Protein AF-A0A933ECU5-F1 (afdb_monomer_lite)

Secondary structure (DSSP, 8-state):
-EEETTTTEEHHHHHHHHHHHSS-HHHHHHHHHHHTT---HHHHSTTSS-THHHHHHHHHHHHHHT-

Foldseek 3Di:
DDLAQLPRDDLVQLLVQCVVPVPRPVLVVLVVCVVVVSGDCLPRPPVSDRSSVVSVVSSVVSVVVVD

pLDDT: mean 93.32, std 9.02, range [54.12, 98.56]

Sequence (67 aa):
MLVCYCFGFTARDIIEDSQQHGESWIFGEITAKVKAGLCACEIKNPSGRCCLGDVQKTMRKARLACR

Radius of gyration: 11.5 Å; chains: 1; bounding box: 23×21×32 Å

Structure (mmCIF, N/CA/C/O backbone):
data_AF-A0A933ECU5-F1
#
_entry.id   AF-A0A933ECU5-F1
#
loop_
_atom_site.group_PDB
_atom_site.id
_atom_site.type_symbol
_atom_site.label_atom_id
_atom_site.label_alt_id
_atom_site.label_comp_id
_atom_site.label_asym_id
_atom_site.label_entity_id
_atom_site.label_seq_id
_atom_site.pdbx_PDB_ins_code
_atom_site.Cartn_x
_atom_site.Cartn_y
_atom_site.Cartn_z
_atom_site.occupancy
_atom_site.B_iso_or_equiv
_atom_site.auth_seq_id
_atom_site.auth_comp_id
_atom_site.auth_asym_id
_atom_site.auth_atom_id
_atom_site.pdbx_PDB_model_num
ATOM 1 N N . MET A 1 1 ? -9.298 9.850 -1.846 1.00 85.25 1 MET A N 1
ATOM 2 C CA . MET A 1 1 ? -7.909 10.033 -2.333 1.00 85.25 1 MET A CA 1
ATOM 3 C C . MET A 1 1 ? -7.247 8.671 -2.454 1.00 85.25 1 MET A C 1
ATOM 5 O O . MET A 1 1 ? -7.407 7.874 -1.533 1.00 85.25 1 MET A O 1
ATOM 9 N N . LEU A 1 2 ? -6.552 8.401 -3.564 1.00 96.62 2 LEU A N 1
ATOM 10 C CA . LEU A 1 2 ? -5.810 7.151 -3.755 1.00 96.62 2 LEU A CA 1
ATOM 11 C C . LEU A 1 2 ? -4.620 7.065 -2.798 1.00 96.62 2 LEU A C 1
ATOM 13 O O . LEU A 1 2 ? -3.908 8.045 -2.586 1.00 96.62 2 LEU A O 1
ATOM 17 N N . VAL A 1 3 ? -4.419 5.874 -2.241 1.00 97.62 3 VAL A N 1
ATOM 18 C CA . VAL A 1 3 ? -3.258 5.533 -1.409 1.00 97.62 3 VAL A CA 1
ATOM 19 C C . VAL A 1 3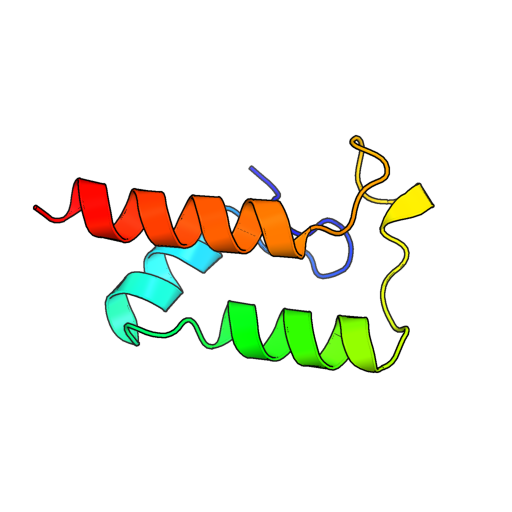 ? -2.426 4.462 -2.111 1.00 97.62 3 VAL A C 1
ATOM 21 O O . VAL A 1 3 ? -1.205 4.583 -2.189 1.00 97.62 3 VAL A O 1
ATOM 24 N N . CYS A 1 4 ? -3.074 3.454 -2.703 1.00 98.31 4 CYS A N 1
ATOM 25 C CA . CYS A 1 4 ? -2.420 2.477 -3.565 1.00 98.31 4 CYS A CA 1
ATOM 26 C C . CYS A 1 4 ? -2.738 2.756 -5.039 1.00 98.31 4 CYS A C 1
ATOM 28 O O . CYS A 1 4 ? -3.770 2.345 -5.562 1.00 98.31 4 CYS A O 1
ATOM 30 N N . TYR A 1 5 ? -1.809 3.402 -5.739 1.00 98.25 5 TYR A N 1
ATOM 31 C CA . TYR A 1 5 ? -1.953 3.714 -7.166 1.00 98.25 5 TYR A CA 1
ATOM 32 C C . TYR A 1 5 ? -1.836 2.484 -8.079 1.00 98.25 5 TYR A C 1
ATOM 34 O O . TYR A 1 5 ? -2.290 2.510 -9.218 1.00 98.25 5 TYR A O 1
ATOM 42 N N . CYS A 1 6 ? -1.229 1.393 -7.600 1.00 98.44 6 CYS A N 1
ATOM 43 C CA . CYS A 1 6 ? -1.087 0.173 -8.395 1.00 98.44 6 CYS A CA 1
ATOM 44 C C . CYS A 1 6 ? -2.385 -0.633 -8.475 1.00 98.44 6 CYS A C 1
ATOM 46 O O . CYS A 1 6 ? -2.663 -1.206 -9.525 1.00 98.44 6 CYS A O 1
ATOM 48 N N . PHE A 1 7 ? -3.155 -0.669 -7.383 1.00 98.31 7 PHE A N 1
ATOM 49 C CA . PHE A 1 7 ? -4.325 -1.542 -7.237 1.00 98.31 7 PHE A CA 1
ATOM 50 C C . PHE A 1 7 ? -5.632 -0.777 -6.988 1.00 98.31 7 PHE A C 1
ATOM 52 O O . PHE A 1 7 ? -6.667 -1.396 -6.793 1.00 98.31 7 PHE A O 1
ATOM 59 N N . GLY A 1 8 ? -5.599 0.558 -7.015 1.00 98.12 8 GLY A N 1
ATOM 60 C CA . GLY A 1 8 ? -6.801 1.393 -6.979 1.00 98.12 8 GLY A CA 1
ATOM 61 C C . GLY A 1 8 ? -7.390 1.640 -5.590 1.00 98.12 8 GLY A C 1
ATOM 62 O O . GLY A 1 8 ? -8.447 2.254 -5.503 1.00 98.12 8 GLY A O 1
ATOM 63 N N . PHE A 1 9 ? -6.722 1.227 -4.508 1.00 98.31 9 PHE A N 1
ATOM 64 C CA . PHE A 1 9 ? -7.250 1.430 -3.157 1.00 98.31 9 PHE A CA 1
ATOM 65 C C . PHE A 1 9 ? -7.127 2.880 -2.691 1.00 98.31 9 PHE A C 1
ATOM 67 O O . PHE A 1 9 ? -6.052 3.503 -2.720 1.00 98.31 9 PHE A O 1
ATOM 74 N N . THR A 1 10 ? -8.243 3.406 -2.207 1.00 98.25 10 THR A N 1
ATOM 75 C CA . THR A 1 10 ? -8.365 4.728 -1.611 1.00 98.25 10 THR A CA 1
ATOM 76 C C . THR A 1 10 ? -8.162 4.687 -0.099 1.00 98.25 10 THR A C 1
ATOM 78 O O . THR A 1 10 ? -8.219 3.642 0.545 1.00 98.25 10 THR A O 1
ATOM 81 N N . ALA A 1 11 ? -7.948 5.862 0.495 1.00 96.56 11 ALA A N 1
ATOM 82 C CA . ALA A 1 11 ? -7.904 5.995 1.947 1.00 96.56 11 ALA A CA 1
ATOM 83 C C . ALA A 1 11 ? -9.210 5.536 2.615 1.00 96.56 11 ALA A C 1
ATOM 85 O O . ALA A 1 11 ? -9.158 4.993 3.712 1.00 96.56 11 ALA A O 1
ATOM 86 N N . ARG A 1 12 ? -10.359 5.746 1.954 1.00 96.62 12 ARG A N 1
ATOM 87 C CA . ARG A 1 12 ? -11.672 5.343 2.463 1.00 96.62 12 ARG A CA 1
ATOM 88 C C . ARG A 1 12 ? -11.770 3.824 2.555 1.00 96.62 12 ARG A C 1
ATOM 90 O O . ARG A 1 12 ? -12.067 3.335 3.635 1.00 96.62 12 ARG A O 1
ATOM 97 N N . ASP A 1 13 ? -11.414 3.120 1.480 1.00 97.19 13 ASP A N 1
ATOM 98 C CA . ASP A 1 13 ? -11.433 1.651 1.444 1.00 97.19 13 ASP A CA 1
ATOM 99 C C . ASP A 1 13 ? -10.583 1.075 2.584 1.00 97.19 13 ASP A C 1
ATOM 101 O O . ASP A 1 13 ? -11.035 0.226 3.341 1.00 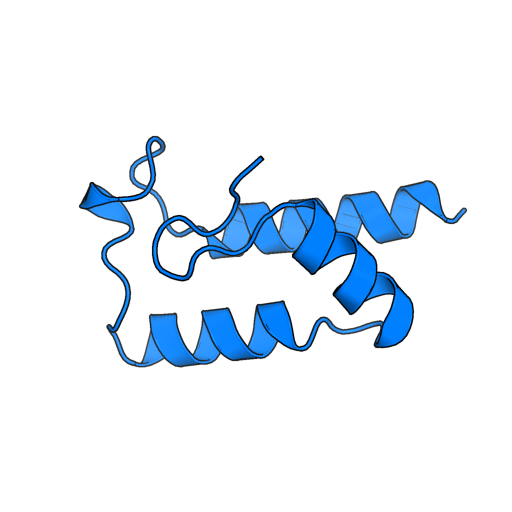97.19 13 ASP A O 1
ATOM 105 N N . ILE A 1 14 ? -9.370 1.612 2.771 1.00 95.88 14 ILE A N 1
ATOM 106 C CA . ILE A 1 14 ? -8.439 1.173 3.823 1.00 95.88 14 ILE A CA 1
ATOM 107 C C . ILE A 1 14 ? -8.988 1.457 5.230 1.00 95.88 14 ILE A C 1
ATOM 109 O O . ILE A 1 14 ? -8.787 0.652 6.139 1.00 95.88 14 ILE A O 1
ATOM 113 N N . ILE A 1 15 ? -9.634 2.608 5.442 1.00 94.62 15 ILE A N 1
ATOM 114 C CA . ILE A 1 15 ? -10.226 2.965 6.740 1.00 94.62 15 ILE A CA 1
ATOM 115 C C . ILE A 1 15 ? -11.396 2.031 7.060 1.00 94.62 15 ILE A C 1
ATOM 117 O O . ILE A 1 15 ? -11.412 1.454 8.146 1.00 94.62 15 ILE A O 1
ATOM 121 N N . GLU A 1 16 ? -12.339 1.872 6.129 1.00 94.75 16 GLU A N 1
ATOM 122 C CA . GLU A 1 16 ? -13.544 1.056 6.316 1.00 94.75 16 GLU A CA 1
ATOM 123 C C . GLU A 1 16 ? -13.180 -0.419 6.553 1.00 94.75 16 GLU A C 1
ATOM 125 O O . GLU A 1 16 ? -13.648 -1.023 7.518 1.00 94.75 16 GLU A O 1
ATOM 130 N N . ASP A 1 17 ? -12.267 -0.972 5.751 1.00 95.25 17 ASP A N 1
ATOM 131 C CA . ASP A 1 17 ? -11.756 -2.339 5.904 1.00 95.25 17 ASP A CA 1
ATOM 132 C C . ASP A 1 17 ? -11.009 -2.532 7.237 1.00 95.25 17 ASP A C 1
ATOM 134 O O . ASP A 1 17 ? -11.233 -3.500 7.969 1.00 95.25 17 ASP A O 1
ATOM 138 N N . SER A 1 18 ? -10.166 -1.568 7.629 1.00 92.62 18 SER A N 1
ATOM 139 C CA . SER A 1 18 ? -9.446 -1.637 8.904 1.00 92.62 18 SER A CA 1
ATOM 140 C C . SER A 1 18 ? -10.367 -1.544 10.123 1.00 92.62 18 SER A C 1
ATOM 142 O O . SER A 1 18 ? -10.008 -2.086 11.169 1.00 92.62 18 SER A O 1
ATOM 144 N N . GLN A 1 19 ? -11.496 -0.839 10.032 1.00 91.25 19 GLN A N 1
ATOM 145 C CA . GLN A 1 19 ? -12.473 -0.736 11.120 1.00 91.25 19 GLN A CA 1
ATOM 146 C C . GLN A 1 19 ? -13.278 -2.028 11.285 1.00 91.25 19 GLN A C 1
ATOM 148 O O . GLN A 1 19 ? -13.575 -2.410 12.413 1.00 91.25 19 GLN A O 1
ATOM 153 N N . GLN A 1 20 ? -13.589 -2.714 10.184 1.00 90.12 20 GLN A N 1
ATOM 154 C CA . GLN A 1 20 ? -14.351 -3.965 10.208 1.00 90.12 20 GLN A CA 1
ATOM 155 C C . GLN A 1 20 ? -13.518 -5.156 10.694 1.00 90.12 20 GLN A C 1
ATOM 157 O O . GLN A 1 20 ? -14.023 -5.997 11.436 1.00 90.12 20 GLN A O 1
ATOM 162 N N . HIS A 1 21 ? -12.242 -5.224 10.305 1.00 83.56 21 HIS A N 1
ATOM 163 C CA . HIS A 1 21 ? -11.417 -6.422 10.507 1.00 83.56 21 HIS A CA 1
ATOM 164 C C . HIS A 1 21 ? -10.266 -6.241 11.509 1.00 83.56 21 HIS A C 1
ATOM 166 O O . HIS A 1 21 ? -9.619 -7.213 11.895 1.00 83.56 21 HIS A O 1
ATOM 172 N N . GLY A 1 22 ? -9.993 -5.011 11.961 1.00 75.94 22 GLY A N 1
ATOM 173 C CA . GLY A 1 22 ? -8.879 -4.685 12.857 1.00 75.94 22 GLY A CA 1
ATOM 174 C C . GLY A 1 22 ? -7.518 -4.714 12.151 1.00 75.94 22 GLY A C 1
ATOM 175 O O . GLY A 1 22 ? -6.842 -3.681 12.064 1.00 75.94 22 GLY A O 1
ATOM 176 N N . GLU A 1 23 ? -7.110 -5.878 11.638 1.00 76.00 23 GLU A N 1
ATOM 177 C CA . GLU A 1 23 ? -6.040 -6.022 10.646 1.00 76.00 23 GLU A CA 1
ATOM 178 C C . GLU A 1 23 ? -6.668 -6.018 9.244 1.00 76.00 23 GLU A C 1
ATOM 180 O O . GLU A 1 23 ? -7.461 -6.887 8.899 1.00 76.00 23 GLU A O 1
ATOM 185 N N . SER A 1 24 ? -6.362 -4.978 8.466 1.00 88.69 24 SER A N 1
ATOM 186 C CA . SER A 1 24 ? -6.965 -4.721 7.152 1.00 88.69 24 SER A CA 1
ATOM 187 C C . SER A 1 24 ? -6.676 -5.862 6.165 1.00 88.69 24 SER A C 1
ATOM 189 O O . SER A 1 24 ? -5.512 -6.171 5.892 1.00 88.69 24 SER A O 1
ATOM 191 N N . TRP A 1 25 ? -7.722 -6.453 5.583 1.00 95.38 25 TRP A N 1
ATOM 192 C CA . TRP A 1 25 ? -7.596 -7.435 4.504 1.00 95.38 25 TRP A CA 1
ATOM 193 C C . TRP A 1 25 ? -6.987 -6.801 3.254 1.00 95.38 25 TRP A C 1
ATOM 195 O O . TRP A 1 25 ? -6.120 -7.403 2.619 1.00 95.38 25 TRP A O 1
ATOM 205 N N . ILE A 1 26 ? -7.340 -5.543 2.967 1.00 96.94 26 ILE A N 1
ATOM 206 C CA . ILE A 1 26 ? -6.730 -4.751 1.891 1.00 96.94 26 ILE A CA 1
ATOM 207 C C . ILE A 1 26 ? -5.215 -4.627 2.102 1.00 96.94 26 ILE A C 1
ATOM 209 O O . ILE A 1 26 ? -4.437 -4.789 1.160 1.00 96.94 26 ILE A O 1
ATOM 213 N N . PHE A 1 27 ? -4.754 -4.379 3.332 1.00 96.75 27 PHE A N 1
ATOM 214 C CA . PHE A 1 27 ? -3.321 -4.335 3.630 1.00 96.75 27 PHE A CA 1
ATOM 215 C C . PHE A 1 27 ? -2.629 -5.676 3.337 1.00 96.75 27 PHE A C 1
ATOM 217 O O . PHE A 1 27 ? -1.537 -5.687 2.756 1.00 96.75 27 PHE A O 1
ATOM 224 N N . GLY A 1 28 ? -3.270 -6.795 3.684 1.00 97.19 28 GLY A N 1
ATOM 225 C CA . GLY A 1 28 ? -2.791 -8.139 3.354 1.00 97.19 28 GLY A CA 1
ATOM 226 C C . GLY A 1 28 ? -2.691 -8.371 1.844 1.00 97.19 28 GLY A C 1
ATOM 227 O O . GLY A 1 28 ? -1.643 -8.796 1.350 1.00 97.19 28 GLY A O 1
ATOM 228 N N . GLU A 1 29 ? -3.735 -8.012 1.098 1.00 97.88 29 GLU A N 1
ATOM 229 C CA . GLU A 1 29 ? -3.782 -8.142 -0.360 1.00 97.88 29 GLU A CA 1
ATOM 230 C C . GLU A 1 29 ? -2.687 -7.314 -1.050 1.00 97.88 29 GLU A C 1
ATOM 232 O O . GLU A 1 29 ? -1.934 -7.837 -1.880 1.00 97.88 29 GLU A O 1
ATOM 237 N N . ILE A 1 30 ? -2.545 -6.034 -0.683 1.00 98.12 30 ILE A N 1
ATOM 238 C CA . ILE A 1 30 ? -1.497 -5.159 -1.229 1.00 98.12 30 ILE A CA 1
ATOM 239 C C . ILE A 1 30 ? -0.120 -5.747 -0.912 1.00 98.12 30 ILE A C 1
ATOM 241 O O . ILE A 1 30 ? 0.737 -5.807 -1.793 1.00 98.12 30 ILE A O 1
ATOM 245 N N . THR A 1 31 ? 0.098 -6.214 0.322 1.00 98.25 31 THR A N 1
ATOM 246 C CA . THR A 1 31 ? 1.375 -6.812 0.738 1.00 98.25 31 THR A CA 1
ATOM 247 C C . THR A 1 31 ? 1.716 -8.042 -0.098 1.00 98.25 31 THR A C 1
ATOM 249 O O . THR A 1 31 ? 2.854 -8.169 -0.553 1.00 98.25 31 THR A O 1
ATOM 252 N N . ALA A 1 32 ? 0.748 -8.928 -0.343 1.00 98.56 32 ALA A N 1
ATOM 253 C CA . ALA A 1 32 ? 0.947 -10.116 -1.169 1.00 98.56 32 ALA A CA 1
ATOM 254 C C . ALA A 1 32 ? 1.313 -9.748 -2.615 1.00 98.56 32 ALA A C 1
ATOM 256 O O . ALA A 1 32 ? 2.303 -10.252 -3.147 1.00 98.56 32 ALA A O 1
ATOM 257 N N . LYS A 1 33 ? 0.582 -8.811 -3.231 1.00 98.56 33 LYS A N 1
ATOM 258 C CA . LYS A 1 33 ? 0.848 -8.364 -4.609 1.00 98.56 33 LYS A CA 1
ATOM 259 C C . LYS A 1 33 ? 2.186 -7.627 -4.748 1.00 98.56 33 LYS A C 1
ATOM 261 O O . LYS A 1 33 ? 2.878 -7.818 -5.745 1.00 98.56 33 LYS A O 1
ATOM 266 N N . VAL A 1 34 ? 2.584 -6.826 -3.754 1.00 98.31 34 VAL A N 1
ATOM 267 C CA . VAL A 1 34 ? 3.910 -6.179 -3.716 1.00 98.31 34 VAL A CA 1
ATOM 268 C C . VAL A 1 34 ? 5.021 -7.226 -3.601 1.00 98.31 34 VAL A C 1
ATOM 270 O O . VAL A 1 34 ? 5.973 -7.175 -4.373 1.00 98.31 34 VAL A O 1
ATOM 273 N N . LYS A 1 35 ? 4.891 -8.209 -2.698 1.00 98.44 35 LYS A N 1
ATOM 274 C CA . LYS A 1 35 ? 5.867 -9.309 -2.560 1.00 98.44 35 LYS A CA 1
ATOM 275 C C . LYS A 1 35 ? 5.984 -10.158 -3.828 1.00 98.44 35 LYS A C 1
ATOM 277 O O . LYS A 1 35 ? 7.067 -10.643 -4.127 1.00 98.44 35 LYS A O 1
ATOM 282 N N . ALA A 1 36 ? 4.892 -10.306 -4.574 1.00 98.44 36 ALA A N 1
ATOM 283 C CA . ALA A 1 36 ? 4.871 -10.984 -5.867 1.00 98.44 36 ALA A CA 1
ATOM 284 C C . ALA A 1 36 ? 5.439 -10.137 -7.028 1.00 98.44 36 ALA A C 1
ATOM 286 O O . ALA A 1 36 ? 5.414 -10.587 -8.169 1.00 98.44 36 ALA A O 1
ATOM 287 N N . GLY A 1 37 ? 5.919 -8.912 -6.775 1.00 98.12 37 GLY A N 1
ATOM 288 C CA . GLY A 1 37 ? 6.477 -8.037 -7.811 1.00 98.12 37 GLY A CA 1
ATOM 289 C C . GLY A 1 37 ? 5.435 -7.450 -8.770 1.00 98.12 37 GLY A C 1
ATOM 290 O O . GLY A 1 37 ? 5.787 -6.979 -9.845 1.00 98.12 37 GLY A O 1
ATOM 291 N N . LEU A 1 38 ? 4.150 -7.457 -8.401 1.00 98.44 38 LEU A N 1
ATOM 292 C CA . LEU A 1 38 ? 3.046 -7.008 -9.263 1.00 98.44 38 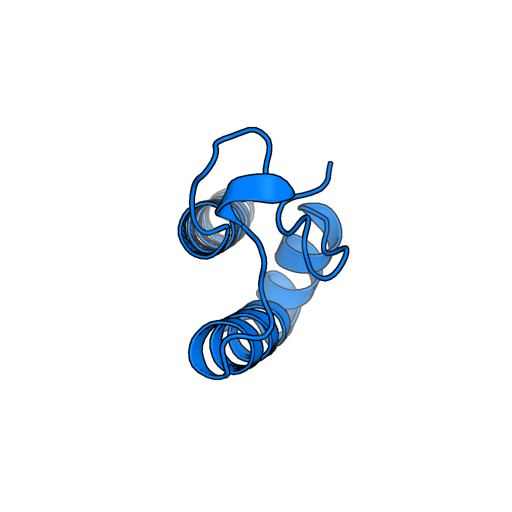LEU A CA 1
ATOM 293 C C . LEU A 1 38 ? 2.765 -5.500 -9.167 1.00 98.44 38 LEU A C 1
ATOM 295 O O . LEU A 1 38 ? 1.787 -5.005 -9.730 1.00 98.44 38 LEU A O 1
ATOM 299 N N . CYS A 1 39 ? 3.578 -4.755 -8.418 1.00 98.44 39 CYS A N 1
ATOM 300 C CA . CYS A 1 39 ? 3.458 -3.307 -8.306 1.00 98.44 39 CYS A CA 1
ATOM 301 C C . CYS A 1 39 ? 4.454 -2.584 -9.218 1.00 98.44 39 CYS A C 1
ATOM 303 O O . CYS A 1 39 ? 5.513 -3.105 -9.538 1.00 98.44 39 CYS A O 1
ATOM 305 N N . ALA A 1 40 ? 4.134 -1.339 -9.560 1.00 98.31 40 ALA A N 1
ATOM 306 C CA . ALA A 1 40 ? 5.024 -0.413 -10.257 1.00 98.31 40 ALA A CA 1
ATOM 307 C C . ALA A 1 40 ? 5.045 0.924 -9.502 1.00 98.31 40 ALA A C 1
ATOM 309 O O . ALA A 1 40 ? 4.660 1.960 -10.045 1.00 98.31 40 ALA A O 1
ATOM 310 N N . CYS A 1 41 ? 5.360 0.892 -8.203 1.00 98.06 41 CYS A N 1
ATOM 311 C CA . CYS A 1 41 ? 5.212 2.057 -7.324 1.00 98.06 41 CYS A CA 1
ATOM 312 C C . CYS A 1 41 ? 6.124 3.215 -7.742 1.00 98.06 41 CYS A C 1
ATOM 314 O O . CYS A 1 41 ? 5.708 4.364 -7.664 1.00 98.06 41 CYS A O 1
ATOM 316 N N . GLU A 1 42 ? 7.315 2.910 -8.241 1.00 97.62 42 GLU A N 1
ATOM 317 C CA . GLU A 1 42 ? 8.322 3.859 -8.718 1.00 97.62 42 GLU A CA 1
ATOM 318 C C . GLU A 1 42 ? 7.799 4.719 -9.880 1.00 97.62 42 GLU A C 1
ATOM 320 O O . GLU A 1 42 ? 8.261 5.838 -10.073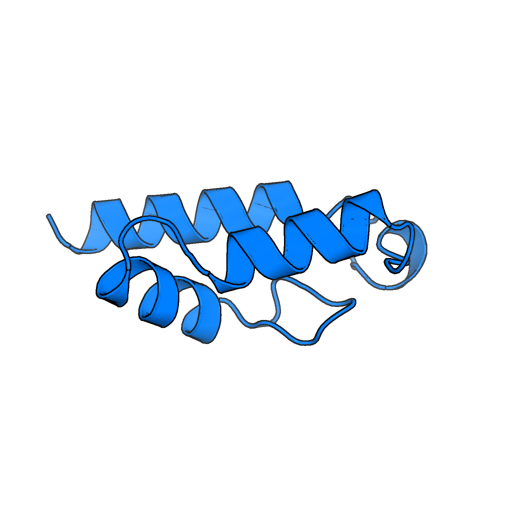 1.00 97.62 42 GLU A O 1
ATOM 325 N N . ILE A 1 43 ? 6.817 4.202 -10.631 1.00 98.00 43 ILE A N 1
ATOM 326 C CA . ILE A 1 43 ? 6.228 4.854 -11.807 1.00 98.00 43 ILE A CA 1
ATOM 327 C C . ILE A 1 43 ? 4.826 5.391 -11.494 1.00 98.00 43 ILE A C 1
ATOM 329 O O . ILE A 1 43 ? 4.487 6.516 -11.849 1.00 98.00 43 ILE A O 1
ATOM 333 N N . LYS A 1 44 ? 3.978 4.577 -10.851 1.00 97.56 44 LYS A N 1
ATOM 334 C CA . LYS A 1 44 ? 2.553 4.883 -10.642 1.00 97.56 44 LYS A CA 1
ATOM 335 C C . LYS A 1 44 ? 2.281 5.726 -9.402 1.00 97.56 44 LYS A C 1
ATOM 337 O O . LYS A 1 44 ? 1.284 6.441 -9.379 1.00 97.56 44 LYS A O 1
ATOM 342 N N . ASN A 1 45 ? 3.086 5.602 -8.345 1.00 97.44 45 ASN A N 1
ATOM 343 C CA . ASN A 1 45 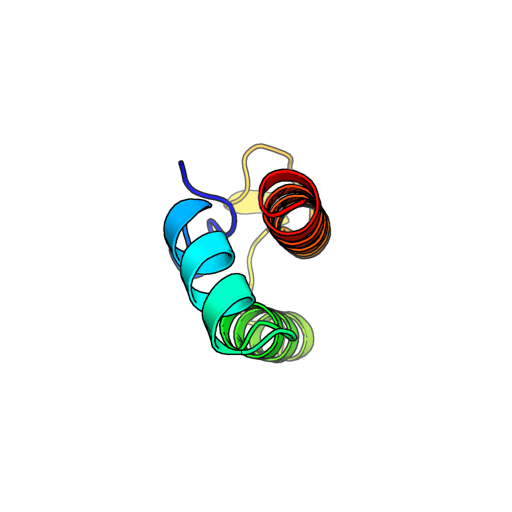? 2.889 6.394 -7.133 1.00 97.44 45 ASN A CA 1
ATOM 344 C C . ASN A 1 45 ? 3.599 7.747 -7.307 1.00 97.44 45 ASN A C 1
ATOM 346 O O . ASN A 1 45 ? 4.817 7.743 -7.465 1.00 97.44 45 ASN A O 1
ATOM 350 N N . PRO A 1 46 ? 2.908 8.899 -7.198 1.00 97.06 46 PRO A N 1
ATOM 351 C CA . PRO A 1 46 ? 3.530 10.220 -7.341 1.00 97.06 46 PRO A CA 1
ATOM 352 C C . PRO A 1 46 ? 4.719 10.473 -6.404 1.00 97.06 46 PRO A C 1
ATOM 354 O O . PRO A 1 46 ? 5.581 11.292 -6.696 1.00 97.06 46 PRO A O 1
ATOM 357 N N . SER A 1 47 ? 4.777 9.776 -5.265 1.00 96.56 47 SER A N 1
ATOM 358 C CA . SER A 1 47 ? 5.906 9.870 -4.333 1.00 96.56 47 SER A CA 1
ATOM 359 C C . SER A 1 47 ? 7.149 9.079 -4.757 1.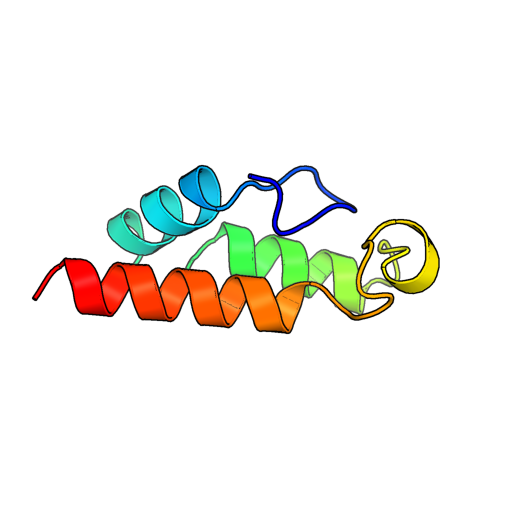00 96.56 47 SER A C 1
ATOM 361 O O . SER A 1 47 ? 8.181 9.199 -4.096 1.00 96.56 47 SER A O 1
ATOM 363 N N . GLY A 1 48 ? 7.041 8.223 -5.778 1.00 97.06 48 GLY A N 1
ATOM 364 C CA . GLY A 1 48 ? 8.083 7.288 -6.208 1.00 97.06 48 GLY A CA 1
ATOM 365 C C . GLY A 1 48 ? 8.393 6.179 -5.196 1.00 97.06 48 GLY A C 1
ATOM 366 O O . GLY A 1 48 ? 9.395 5.486 -5.335 1.00 97.06 48 GLY A O 1
ATOM 367 N N . ARG A 1 49 ? 7.575 6.014 -4.145 1.00 97.75 49 ARG A N 1
ATOM 368 C CA . ARG A 1 49 ? 7.811 5.058 -3.049 1.00 97.75 49 ARG A CA 1
ATOM 369 C C . ARG A 1 49 ? 6.716 4.001 -2.958 1.00 97.75 49 ARG A C 1
ATOM 371 O O . ARG A 1 49 ? 5.579 4.209 -3.388 1.00 97.75 49 ARG A O 1
ATOM 378 N N . CYS A 1 50 ? 7.040 2.871 -2.331 1.00 98.19 50 CYS A N 1
ATOM 379 C CA . CYS A 1 50 ? 6.068 1.819 -2.046 1.00 98.19 50 CYS A CA 1
ATOM 380 C C . CYS A 1 50 ? 4.887 2.352 -1.214 1.00 98.19 50 CYS A C 1
ATOM 382 O O . CYS A 1 50 ? 5.073 2.977 -0.168 1.00 98.19 50 CYS A O 1
ATOM 384 N N . CYS A 1 51 ? 3.662 2.069 -1.666 1.00 98.25 51 CYS A N 1
ATOM 385 C CA . CYS A 1 51 ? 2.437 2.549 -1.022 1.00 98.25 51 CYS A CA 1
ATOM 386 C C . CYS A 1 51 ? 2.182 1.954 0.374 1.00 98.25 51 CYS A C 1
ATOM 388 O O . CYS A 1 51 ? 1.453 2.563 1.154 1.00 98.25 51 CYS A O 1
ATOM 390 N N . LEU A 1 52 ? 2.792 0.810 0.725 1.00 98.00 52 LEU A N 1
ATOM 391 C CA . LEU A 1 52 ? 2.555 0.116 2.001 1.00 98.00 52 LEU A CA 1
ATOM 392 C C . LEU A 1 52 ? 2.771 1.020 3.222 1.00 98.00 52 LEU A C 1
ATOM 394 O O . LEU A 1 52 ? 2.014 0.933 4.188 1.00 98.00 52 LEU A O 1
ATOM 398 N N . GLY A 1 53 ? 3.746 1.934 3.165 1.00 97.19 53 GLY A N 1
ATOM 399 C CA . GLY A 1 53 ? 3.975 2.893 4.246 1.00 97.19 53 GLY A CA 1
ATOM 400 C C . GLY A 1 53 ? 2.797 3.853 4.452 1.00 97.19 53 GLY A C 1
ATOM 401 O O . GLY A 1 53 ? 2.436 4.157 5.589 1.00 97.19 53 GLY A O 1
ATOM 402 N N . ASP A 1 54 ? 2.156 4.306 3.375 1.00 97.50 54 ASP A N 1
ATOM 403 C CA . ASP A 1 54 ? 1.001 5.203 3.458 1.00 97.50 54 ASP A CA 1
ATOM 404 C C . ASP A 1 54 ? -0.295 4.448 3.783 1.00 97.50 54 ASP A C 1
ATOM 406 O O . ASP A 1 54 ? -1.138 4.976 4.514 1.00 97.50 54 ASP A O 1
ATOM 410 N N . VAL A 1 55 ? -0.419 3.185 3.359 1.00 96.56 55 VAL A N 1
ATOM 411 C CA . VAL A 1 55 ? -1.497 2.284 3.806 1.00 96.56 55 VAL A CA 1
ATOM 412 C C . VAL A 1 55 ? -1.433 2.104 5.327 1.00 96.56 55 VAL A C 1
ATOM 414 O O . VAL A 1 55 ? -2.416 2.372 6.018 1.00 96.56 55 VAL A O 1
ATOM 417 N N . GLN A 1 56 ? -0.261 1.777 5.884 1.00 95.75 56 GLN A N 1
ATOM 418 C CA . GLN A 1 56 ? -0.083 1.626 7.336 1.00 95.75 56 GLN A CA 1
ATOM 419 C C . GLN A 1 56 ? -0.393 2.913 8.110 1.00 95.75 56 GLN A C 1
ATOM 421 O O . GLN A 1 56 ? -1.054 2.869 9.151 1.00 95.75 56 GLN A O 1
ATOM 426 N N . LYS A 1 57 ? 0.063 4.076 7.621 1.00 95.62 57 LYS A N 1
ATOM 427 C CA . LYS A 1 57 ? -0.278 5.374 8.231 1.00 95.62 57 LYS A CA 1
ATOM 428 C C . LYS A 1 57 ? -1.787 5.619 8.219 1.00 95.62 57 LYS A C 1
ATOM 430 O O . LYS A 1 57 ? -2.319 6.134 9.199 1.00 95.62 57 LYS A O 1
ATOM 435 N N . THR A 1 58 ? -2.467 5.251 7.136 1.00 95.25 58 THR A N 1
ATOM 436 C CA . THR A 1 58 ? -3.921 5.412 6.992 1.00 95.25 58 THR A CA 1
ATOM 437 C C . THR A 1 58 ? -4.675 4.550 8.007 1.00 95.25 58 THR A C 1
ATOM 439 O O . THR A 1 58 ? -5.510 5.075 8.740 1.00 95.25 58 THR A O 1
ATOM 442 N N . MET A 1 59 ? -4.296 3.277 8.162 1.00 93.00 59 MET A N 1
ATOM 443 C CA . MET A 1 59 ? -4.859 2.390 9.193 1.00 93.00 59 MET A CA 1
ATOM 444 C C . MET A 1 59 ? -4.628 2.927 10.616 1.00 93.00 59 MET A C 1
ATOM 446 O O . MET A 1 59 ? -5.527 2.910 11.455 1.00 93.00 59 MET A O 1
ATOM 450 N N . ARG A 1 60 ? -3.429 3.453 10.913 1.00 91.44 60 ARG A N 1
ATOM 451 C CA . ARG A 1 60 ? -3.131 4.060 12.226 1.00 91.44 60 ARG A CA 1
ATOM 452 C C . ARG A 1 60 ? -4.016 5.272 12.513 1.00 91.44 60 ARG A C 1
ATOM 454 O O . ARG A 1 60 ? -4.500 5.403 13.633 1.00 91.44 60 ARG A O 1
ATOM 461 N N . LYS A 1 61 ? -4.257 6.130 11.516 1.00 89.31 61 LYS A N 1
ATOM 462 C CA . LYS A 1 61 ? -5.184 7.266 11.645 1.00 89.31 61 LYS A CA 1
ATOM 463 C C . LYS A 1 61 ? -6.615 6.798 11.915 1.00 89.31 61 LYS A C 1
ATOM 465 O O . LYS A 1 61 ? -7.251 7.356 12.800 1.00 89.31 61 LYS A O 1
ATOM 470 N N . ALA A 1 62 ? -7.079 5.751 11.228 1.00 85.62 62 ALA A N 1
ATOM 471 C CA . ALA A 1 62 ? -8.400 5.159 11.461 1.00 85.62 62 ALA A CA 1
ATOM 472 C C . ALA A 1 62 ? -8.585 4.720 12.923 1.00 85.62 62 ALA A C 1
ATOM 474 O O . ALA A 1 62 ? -9.600 5.021 13.544 1.00 85.62 62 ALA A O 1
ATOM 475 N N . ARG A 1 63 ? -7.563 4.070 13.499 1.00 80.31 63 ARG A N 1
ATOM 476 C CA . ARG A 1 63 ? -7.564 3.633 14.906 1.00 80.31 63 ARG A CA 1
ATOM 477 C C . ARG A 1 63 ? -7.549 4.793 15.903 1.00 80.31 63 ARG A C 1
ATOM 479 O O . ARG A 1 63 ? -8.130 4.669 16.973 1.00 80.31 63 ARG A O 1
ATOM 486 N N . LEU A 1 64 ? -6.871 5.896 15.581 1.00 78.31 64 LEU A N 1
ATOM 487 C CA . LEU A 1 64 ? -6.833 7.090 16.435 1.00 78.31 64 LEU A CA 1
ATOM 488 C C . LEU A 1 64 ? -8.138 7.893 16.380 1.00 78.31 64 LEU A C 1
ATOM 490 O O . LEU A 1 64 ? -8.496 8.504 17.375 1.00 78.31 64 LEU A O 1
ATOM 494 N N . ALA A 1 65 ? -8.843 7.879 15.247 1.00 68.69 65 ALA A N 1
ATOM 495 C CA . ALA A 1 65 ? -10.113 8.585 15.073 1.00 68.69 65 ALA A CA 1
ATOM 496 C C . ALA A 1 65 ? -11.314 7.883 15.737 1.00 68.69 65 ALA A C 1
ATOM 498 O O . ALA A 1 65 ? -12.371 8.487 15.862 1.00 68.69 65 ALA A O 1
ATOM 499 N N . CYS A 1 66 ? -11.162 6.618 16.138 1.00 59.34 66 CYS A N 1
ATOM 500 C CA . CYS A 1 66 ? -12.195 5.831 16.819 1.00 59.34 66 CYS A CA 1
ATOM 501 C C . CYS A 1 66 ? -12.011 5.799 18.354 1.00 59.34 66 CYS A C 1
ATOM 503 O O . CYS A 1 66 ? -12.624 4.966 19.022 1.00 59.34 66 CYS A O 1
ATOM 505 N N . ARG A 1 67 ? -11.122 6.648 18.891 1.00 54.12 67 ARG A N 1
ATOM 506 C CA . ARG A 1 67 ? -10.916 6.866 20.330 1.00 54.12 67 ARG A CA 1
ATOM 507 C C . ARG A 1 67 ? -11.682 8.081 20.824 1.00 54.12 67 ARG A C 1
ATOM 509 O O . ARG A 1 67 ? -11.812 9.039 20.034 1.00 54.12 67 ARG A O 1
#